Protein AF-A0A839AM78-F1 (afdb_monomer_lite)

Radius of gyration: 18.24 Å; chains: 1; bounding box: 62×21×33 Å

Sequence (69 aa):
MTFEGDEEPAGEAPVATVSCVLLAPVDGLGQRGAVVTLDLDRAADLETAGAARRASLRDLQIAGTQGAS

Organism: NCBI:txid2758565

Secondary structure (DSSP, 8-state):
----------------EEEEEESS-BTTTBSTT-EEEEEHHHHHHHHHTTSEEEPPHHHHHHTT-S---

pLDDT: mean 83.35, std 17.46, range [41.59, 97.38]

Structure (mmCIF, N/CA/C/O backbone):
data_AF-A0A839AM78-F1
#
_entry.id   AF-A0A839AM78-F1
#
loop_
_atom_site.group_PDB
_atom_site.id
_atom_site.type_symbol
_atom_site.label_atom_id
_atom_site.label_alt_id
_atom_site.label_comp_id
_atom_site.labe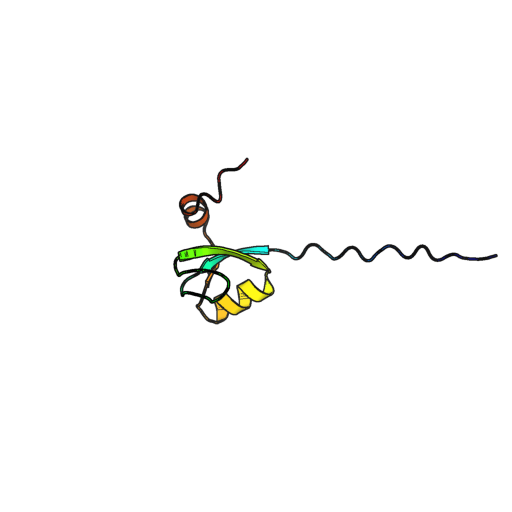l_asym_id
_atom_site.label_entity_id
_atom_site.label_seq_id
_atom_site.pdbx_PDB_ins_code
_atom_site.Cartn_x
_atom_site.Cartn_y
_atom_site.Cartn_z
_atom_site.occupancy
_atom_site.B_iso_or_equiv
_atom_site.auth_seq_id
_atom_site.auth_comp_id
_atom_site.auth_asym_id
_atom_site.auth_atom_id
_atom_site.pdbx_PDB_model_num
ATOM 1 N N . MET A 1 1 ? 52.782 -10.599 -17.333 1.00 49.88 1 MET A N 1
ATOM 2 C CA . MET A 1 1 ? 52.086 -9.649 -16.444 1.00 49.88 1 MET A CA 1
ATOM 3 C C . MET A 1 1 ? 50.610 -9.956 -16.592 1.00 49.88 1 MET A C 1
ATOM 5 O O . MET A 1 1 ? 50.076 -9.726 -17.668 1.00 49.88 1 MET A O 1
ATOM 9 N N . THR A 1 2 ? 50.018 -10.614 -15.599 1.00 50.91 2 THR A N 1
ATOM 10 C CA . THR A 1 2 ? 48.611 -11.037 -15.614 1.00 50.91 2 THR A CA 1
ATOM 11 C C . THR A 1 2 ? 47.807 -9.960 -14.898 1.00 50.91 2 THR A C 1
ATOM 13 O O . THR A 1 2 ? 48.149 -9.614 -13.771 1.00 50.91 2 THR A O 1
ATOM 16 N N . PHE A 1 3 ? 46.803 -9.393 -15.563 1.00 58.66 3 PHE A N 1
ATOM 17 C CA . PHE A 1 3 ? 45.798 -8.550 -14.921 1.00 58.66 3 PHE A CA 1
ATOM 18 C C . PHE A 1 3 ? 44.622 -9.467 -14.586 1.00 58.66 3 PHE A C 1
ATOM 20 O O . PHE A 1 3 ? 43.869 -9.854 -15.476 1.00 58.66 3 PHE A O 1
ATOM 27 N N . GLU A 1 4 ? 44.532 -9.890 -13.327 1.00 57.06 4 GLU A N 1
ATOM 28 C CA . GLU A 1 4 ? 43.314 -10.483 -12.779 1.00 57.06 4 GLU A CA 1
ATOM 29 C C . GLU A 1 4 ? 42.329 -9.330 -12.575 1.00 57.06 4 GLU A C 1
ATOM 31 O O . GLU A 1 4 ? 42.578 -8.416 -11.789 1.00 5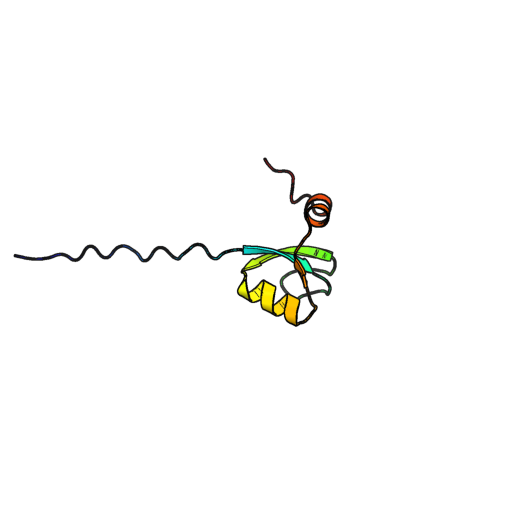7.06 4 GLU A O 1
ATOM 36 N N . GLY A 1 5 ? 41.282 -9.313 -13.400 1.00 57.12 5 GLY A N 1
ATOM 37 C CA . GLY A 1 5 ? 40.172 -8.383 -13.264 1.00 57.12 5 GLY A CA 1
ATOM 38 C C . GLY A 1 5 ? 39.420 -8.704 -11.982 1.00 57.12 5 GLY A C 1
ATOM 39 O O . GLY A 1 5 ? 38.837 -9.778 -11.857 1.00 57.12 5 GLY A O 1
ATOM 40 N N . ASP A 1 6 ? 39.484 -7.771 -11.042 1.00 54.78 6 ASP A N 1
ATOM 41 C CA . ASP A 1 6 ? 38.632 -7.697 -9.864 1.00 54.78 6 ASP A CA 1
ATOM 42 C C . ASP A 1 6 ? 37.204 -7.403 -10.357 1.00 54.78 6 ASP A C 1
ATOM 44 O O . ASP A 1 6 ? 36.848 -6.269 -10.675 1.00 54.78 6 ASP A O 1
ATOM 48 N N . GLU A 1 7 ? 36.426 -8.461 -10.584 1.00 59.03 7 GLU A N 1
ATOM 49 C CA . GLU A 1 7 ? 35.012 -8.360 -10.935 1.00 59.03 7 GLU A CA 1
ATOM 50 C C . GLU A 1 7 ? 34.254 -8.049 -9.637 1.00 59.03 7 GLU A C 1
ATOM 52 O O . GLU A 1 7 ? 33.908 -8.951 -8.872 1.00 59.03 7 GLU A O 1
ATOM 57 N N . GLU A 1 8 ? 34.071 -6.754 -9.343 1.00 64.56 8 GLU A N 1
ATOM 58 C CA . GLU A 1 8 ? 33.177 -6.309 -8.272 1.00 64.56 8 GLU A CA 1
ATOM 59 C C . GLU A 1 8 ? 31.815 -6.990 -8.480 1.00 64.56 8 GLU A C 1
ATOM 61 O O . GLU A 1 8 ? 31.238 -6.868 -9.569 1.00 64.56 8 GLU A O 1
ATOM 66 N N . PRO A 1 9 ? 31.266 -7.715 -7.486 1.00 57.34 9 PRO A N 1
ATOM 67 C CA . PRO A 1 9 ? 29.929 -8.256 -7.630 1.00 57.34 9 PRO A CA 1
ATOM 68 C C . PRO A 1 9 ? 29.003 -7.058 -7.800 1.00 57.34 9 PRO A C 1
ATOM 70 O O . PRO A 1 9 ? 28.953 -6.192 -6.926 1.00 57.34 9 PRO A O 1
ATOM 73 N N . ALA A 1 10 ? 28.312 -6.993 -8.940 1.00 57.06 10 ALA A N 1
ATOM 74 C CA . ALA A 1 10 ? 27.286 -6.000 -9.202 1.00 57.06 10 ALA A CA 1
ATOM 75 C C . ALA A 1 10 ? 26.298 -6.029 -8.031 1.00 57.06 10 ALA A C 1
ATOM 77 O O . ALA A 1 10 ? 25.447 -6.913 -7.938 1.00 57.06 10 ALA A O 1
ATOM 78 N N . GLY A 1 11 ? 26.483 -5.108 -7.085 1.00 57.31 11 GLY A N 1
ATOM 79 C CA . GLY A 1 11 ? 25.607 -4.957 -5.942 1.00 57.31 11 GLY A CA 1
ATOM 80 C C . GLY A 1 11 ? 24.248 -4.595 -6.501 1.00 57.31 11 GLY A C 1
ATOM 81 O O . GLY A 1 11 ? 24.093 -3.516 -7.070 1.00 57.31 11 GLY A O 1
ATOM 82 N N . GLU A 1 12 ? 23.298 -5.523 -6.415 1.00 62.94 12 GLU A N 1
ATOM 83 C CA . GLU A 1 12 ? 21.918 -5.287 -6.811 1.00 62.94 12 GLU A CA 1
ATOM 84 C C . GLU A 1 12 ? 21.460 -4.001 -6.122 1.00 62.94 12 GLU A C 1
ATOM 86 O O . GLU A 1 12 ? 21.435 -3.911 -4.891 1.00 62.94 12 GLU A O 1
ATOM 91 N N . ALA A 1 13 ? 21.238 -2.952 -6.920 1.00 60.91 13 ALA A N 1
ATOM 92 C CA . ALA A 1 13 ? 20.894 -1.649 -6.383 1.00 60.91 13 ALA A CA 1
ATOM 93 C C . ALA A 1 13 ? 19.631 -1.816 -5.526 1.00 60.91 13 ALA A C 1
ATOM 95 O O . ALA A 1 13 ? 18.691 -2.478 -5.975 1.00 60.91 13 ALA A O 1
ATOM 96 N N . PRO A 1 14 ? 19.585 -1.258 -4.302 1.00 63.97 14 PRO A N 1
ATOM 97 C CA . PRO A 1 14 ? 18.432 -1.432 -3.436 1.00 63.97 14 PRO A CA 1
ATOM 98 C C . PRO A 1 14 ? 17.189 -0.923 -4.166 1.00 63.97 14 PRO A C 1
ATOM 100 O O . PRO A 1 14 ? 17.091 0.263 -4.493 1.00 63.97 14 PRO A O 1
ATOM 103 N N . VAL A 1 15 ? 16.254 -1.833 -4.446 1.00 76.94 15 VAL A N 1
ATOM 104 C CA . VAL A 1 15 ? 14.998 -1.496 -5.115 1.00 76.94 15 VAL A CA 1
ATOM 105 C C . VAL A 1 15 ? 14.239 -0.548 -4.195 1.00 76.94 15 VAL A C 1
ATOM 107 O O . VAL A 1 15 ? 13.886 -0.900 -3.068 1.00 76.94 15 VAL A O 1
ATOM 110 N N . ALA A 1 16 ? 14.036 0.688 -4.647 1.00 88.44 16 ALA A N 1
ATOM 111 C CA . ALA A 1 16 ? 13.305 1.677 -3.872 1.00 88.44 16 ALA A CA 1
ATOM 112 C C . ALA A 1 16 ? 11.865 1.192 -3.654 1.00 88.44 16 ALA A C 1
ATOM 114 O O . ALA A 1 16 ? 11.198 0.742 -4.588 1.00 88.44 16 ALA A O 1
ATOM 115 N N . THR A 1 17 ? 11.386 1.289 -2.413 1.00 93.38 17 THR A N 1
ATOM 116 C CA . THR A 1 17 ? 10.037 0.859 -2.033 1.00 93.38 17 THR A CA 1
ATOM 117 C C . THR A 1 17 ? 9.219 2.007 -1.457 1.00 93.38 17 THR A C 1
ATOM 119 O O . THR A 1 17 ? 9.747 3.017 -0.984 1.00 93.38 17 THR A O 1
ATOM 122 N N . VAL A 1 18 ? 7.899 1.862 -1.512 1.00 94.69 18 VAL A N 1
ATOM 123 C CA . VAL A 1 18 ? 6.920 2.806 -0.979 1.00 94.69 18 VAL A CA 1
ATOM 124 C C . VAL A 1 18 ? 5.783 2.053 -0.296 1.00 94.69 18 VAL A C 1
ATOM 126 O O . VAL A 1 18 ? 5.367 0.986 -0.741 1.00 94.69 18 VAL A O 1
ATOM 129 N N . SER A 1 19 ? 5.252 2.625 0.783 1.00 95.88 19 SER A N 1
ATOM 130 C CA . SER A 1 19 ? 4.027 2.129 1.407 1.00 95.88 19 SER A CA 1
ATOM 131 C C . SER A 1 19 ? 2.780 2.688 0.715 1.00 95.88 19 SER A C 1
ATOM 133 O O . SER A 1 19 ? 2.614 3.903 0.571 1.00 95.88 19 SER A O 1
ATOM 135 N N . CYS A 1 20 ? 1.867 1.799 0.344 1.00 96.12 20 CYS A N 1
ATOM 136 C CA . CYS A 1 20 ? 0.604 2.101 -0.318 1.00 96.12 20 CYS A CA 1
ATOM 137 C C . CYS A 1 20 ? -0.576 1.522 0.468 1.00 96.12 20 CYS A C 1
ATOM 139 O O . CYS A 1 20 ? -0.461 0.485 1.114 1.00 96.12 20 CYS A O 1
ATOM 141 N N . VAL A 1 21 ? -1.727 2.187 0.390 1.00 96.94 21 VAL A N 1
ATOM 142 C CA . VAL A 1 21 ? -3.018 1.690 0.875 1.00 96.94 21 VAL A CA 1
ATOM 143 C C . VAL A 1 21 ? -3.762 1.071 -0.298 1.00 96.94 21 VAL A C 1
ATOM 145 O O . VAL A 1 21 ? -3.992 1.746 -1.304 1.00 96.94 21 VAL A O 1
ATOM 148 N N . LEU A 1 22 ? -4.195 -0.178 -0.155 1.00 97.00 22 LEU A N 1
ATOM 149 C CA . LEU A 1 22 ? -5.032 -0.843 -1.149 1.00 97.00 22 LEU A CA 1
ATOM 150 C C . LEU A 1 22 ? -6.454 -0.257 -1.136 1.00 97.00 22 LEU A C 1
ATOM 152 O O . LEU A 1 22 ? -7.108 -0.185 -0.096 1.00 97.00 22 LEU A O 1
ATOM 156 N N . LEU A 1 23 ? -6.960 0.153 -2.294 1.00 96.69 23 LEU A N 1
ATOM 157 C CA . LEU A 1 23 ? -8.320 0.679 -2.479 1.00 96.69 23 LEU A CA 1
ATOM 158 C C . LEU A 1 23 ? -9.322 -0.416 -2.882 1.00 96.69 23 LEU A C 1
ATOM 160 O O . LEU A 1 23 ? -10.532 -0.244 -2.711 1.00 96.69 23 LEU A O 1
ATOM 164 N N . ALA A 1 24 ? -8.814 -1.558 -3.339 1.00 95.81 24 ALA A N 1
ATOM 165 C CA . ALA A 1 24 ? -9.543 -2.778 -3.670 1.00 95.81 24 ALA A CA 1
ATOM 166 C C . ALA A 1 24 ? -8.797 -3.999 -3.093 1.00 95.81 24 ALA A C 1
ATOM 168 O O . ALA A 1 24 ? -7.611 -3.882 -2.784 1.00 95.81 24 ALA A O 1
ATOM 169 N N . PRO A 1 25 ? -9.453 -5.160 -2.905 1.00 96.00 25 PRO A N 1
ATOM 170 C CA . PRO A 1 25 ? -8.723 -6.394 -2.634 1.00 96.00 25 PRO A CA 1
ATOM 171 C C . PRO A 1 25 ? -7.814 -6.721 -3.824 1.00 96.00 25 PRO A C 1
ATOM 173 O O . PRO A 1 25 ? -8.249 -6.648 -4.973 1.00 96.00 25 PRO A O 1
ATOM 176 N N . VAL A 1 26 ? -6.559 -7.068 -3.543 1.00 94.81 26 VAL A N 1
ATOM 177 C CA . VAL A 1 26 ? -5.583 -7.462 -4.563 1.00 94.81 26 VAL A CA 1
ATOM 178 C C . VAL A 1 26 ? -4.979 -8.798 -4.160 1.00 94.81 26 VAL A C 1
ATOM 180 O O . VAL A 1 26 ? -4.386 -8.925 -3.083 1.00 94.81 26 VAL A O 1
ATOM 183 N N . ASP A 1 27 ? -5.133 -9.793 -5.032 1.00 92.88 27 ASP A N 1
ATOM 184 C CA . ASP A 1 27 ? -4.625 -11.140 -4.798 1.00 92.88 27 ASP A CA 1
ATOM 185 C C . ASP A 1 27 ? -3.114 -11.123 -4.547 1.00 92.88 27 ASP A C 1
ATOM 187 O O . ASP A 1 27 ? -2.334 -10.506 -5.275 1.00 92.88 27 ASP A O 1
ATOM 191 N N . GLY A 1 28 ? -2.702 -11.784 -3.466 1.00 92.38 28 GLY A N 1
ATOM 192 C CA . GLY A 1 28 ? -1.304 -11.845 -3.039 1.00 92.38 28 GLY A CA 1
ATOM 193 C C . GLY A 1 28 ? -0.769 -10.595 -2.329 1.00 92.38 28 GLY A C 1
ATOM 194 O O . GLY A 1 28 ? 0.354 -10.648 -1.838 1.00 92.38 28 GLY A O 1
ATOM 195 N N . LEU A 1 29 ? -1.537 -9.502 -2.225 1.00 93.06 29 LEU A N 1
ATOM 196 C CA . LEU A 1 29 ? -1.134 -8.299 -1.478 1.00 93.06 29 LEU A CA 1
ATOM 197 C C . LEU A 1 29 ? -1.983 -8.061 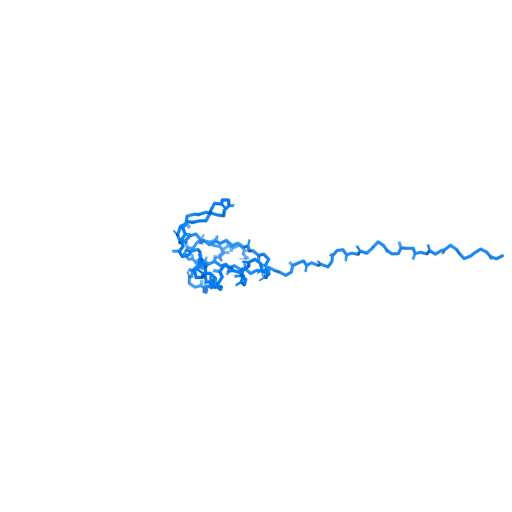-0.230 1.00 93.06 29 LEU A C 1
ATOM 199 O O . LEU A 1 29 ? -1.443 -7.720 0.820 1.00 93.06 29 LEU A O 1
ATOM 203 N N . GLY A 1 30 ? -3.301 -8.242 -0.318 1.00 94.25 30 GLY A N 1
ATOM 204 C CA . GLY A 1 30 ? -4.182 -8.088 0.835 1.00 94.25 30 GLY A CA 1
ATOM 205 C C . GLY A 1 30 ? -5.576 -7.573 0.499 1.00 94.25 30 GLY A C 1
ATOM 206 O O . GLY A 1 30 ? -5.993 -7.485 -0.655 1.00 94.25 30 GLY A O 1
ATOM 207 N N . GLN A 1 31 ? -6.314 -7.245 1.556 1.00 95.75 31 GLN A N 1
ATOM 208 C CA . GLN A 1 31 ? -7.672 -6.713 1.468 1.00 95.75 31 GLN A CA 1
ATOM 209 C C . GLN A 1 31 ? -7.673 -5.195 1.259 1.00 95.75 31 GLN A C 1
ATOM 211 O O . GLN A 1 31 ? -6.694 -4.504 1.545 1.00 95.75 31 GLN A O 1
ATOM 216 N N . ARG A 1 32 ? -8.817 -4.654 0.824 1.00 95.50 32 ARG A N 1
ATOM 217 C CA . ARG A 1 32 ? -9.040 -3.203 0.784 1.00 95.50 32 ARG A CA 1
ATOM 218 C C . ARG A 1 32 ? -8.755 -2.578 2.157 1.00 95.50 32 ARG A C 1
ATOM 220 O O . ARG A 1 32 ? -9.269 -3.037 3.172 1.00 95.50 32 ARG A O 1
ATOM 227 N N . GLY A 1 33 ? -7.992 -1.490 2.162 1.00 93.44 33 GLY A N 1
ATOM 228 C CA . GLY A 1 33 ? -7.568 -0.756 3.352 1.00 93.44 33 GLY A CA 1
ATOM 229 C C . GLY A 1 33 ? -6.259 -1.255 3.962 1.00 93.44 33 GLY A C 1
ATOM 230 O O . GLY A 1 33 ? -5.733 -0.588 4.849 1.00 93.44 33 GLY A O 1
ATOM 231 N N . ALA A 1 34 ? -5.710 -2.380 3.491 1.00 94.69 34 ALA A N 1
ATOM 232 C CA . ALA A 1 34 ? -4.402 -2.843 3.933 1.00 94.69 34 ALA A CA 1
ATOM 233 C C . ALA A 1 34 ? -3.302 -1.872 3.485 1.00 94.69 34 ALA A C 1
ATOM 235 O O . ALA A 1 34 ? -3.332 -1.358 2.363 1.00 94.69 34 ALA A O 1
ATOM 236 N N . VAL A 1 35 ? -2.328 -1.651 4.368 1.00 95.62 35 VAL A N 1
ATOM 237 C CA . VAL A 1 35 ? -1.094 -0.934 4.049 1.00 95.62 35 VAL A CA 1
ATOM 238 C C . VAL A 1 35 ? -0.033 -1.960 3.679 1.00 95.62 35 VAL A C 1
ATOM 240 O O . VAL A 1 35 ? 0.265 -2.852 4.470 1.00 95.62 35 VAL A O 1
ATOM 243 N N . VAL A 1 36 ? 0.528 -1.833 2.482 1.00 95.00 36 VAL A N 1
ATOM 244 C CA . VAL A 1 36 ? 1.539 -2.743 1.934 1.00 95.00 36 VAL A CA 1
ATOM 245 C C . VAL A 1 36 ? 2.747 -1.953 1.454 1.00 95.00 36 VAL A C 1
ATOM 247 O O . VAL A 1 36 ? 2.599 -0.841 0.952 1.00 95.00 36 VAL A O 1
ATOM 250 N N . THR A 1 37 ? 3.942 -2.520 1.596 1.00 95.06 37 THR A N 1
ATOM 251 C CA . THR A 1 37 ? 5.172 -1.948 1.035 1.00 95.06 37 THR A CA 1
ATOM 252 C C . THR A 1 37 ? 5.466 -2.631 -0.294 1.00 95.06 37 THR A C 1
ATOM 254 O O . THR A 1 37 ? 5.526 -3.856 -0.355 1.00 95.06 37 THR A O 1
ATOM 257 N N . LEU A 1 38 ? 5.609 -1.838 -1.351 1.00 93.94 38 LEU A N 1
ATOM 258 C CA . LEU A 1 38 ? 5.787 -2.287 -2.731 1.00 93.94 38 LEU A CA 1
ATOM 259 C C . LEU A 1 38 ? 7.005 -1.602 -3.344 1.00 93.94 38 LEU A C 1
ATOM 261 O O . LEU A 1 38 ? 7.379 -0.513 -2.907 1.00 93.94 38 LEU A O 1
ATOM 265 N N . ASP A 1 39 ? 7.595 -2.205 -4.371 1.00 94.50 39 ASP A N 1
ATOM 266 C CA . ASP A 1 39 ? 8.518 -1.491 -5.253 1.00 94.50 39 ASP A CA 1
ATOM 267 C C . ASP A 1 39 ? 7.808 -0.330 -5.984 1.00 94.50 39 ASP A C 1
ATOM 269 O O . ASP A 1 39 ? 6.574 -0.261 -6.049 1.00 94.50 39 ASP A O 1
ATOM 273 N N . LEU A 1 40 ? 8.592 0.632 -6.477 1.00 94.12 40 LEU A N 1
ATOM 274 C CA . LEU A 1 40 ? 8.051 1.832 -7.120 1.00 94.12 40 LEU A CA 1
ATOM 275 C C . LEU A 1 40 ? 7.245 1.531 -8.390 1.00 94.12 40 LEU A C 1
ATOM 277 O O . LEU A 1 40 ? 6.227 2.191 -8.607 1.00 94.12 40 LEU A O 1
ATOM 281 N N . ASP A 1 41 ? 7.675 0.561 -9.196 1.00 93.88 41 ASP A N 1
ATOM 282 C CA . ASP A 1 41 ? 7.038 0.239 -10.478 1.00 93.88 41 ASP A CA 1
ATOM 283 C C . ASP A 1 41 ? 5.642 -0.345 -10.245 1.00 93.88 41 ASP A C 1
ATOM 285 O O . ASP A 1 41 ? 4.637 0.164 -10.744 1.00 93.88 41 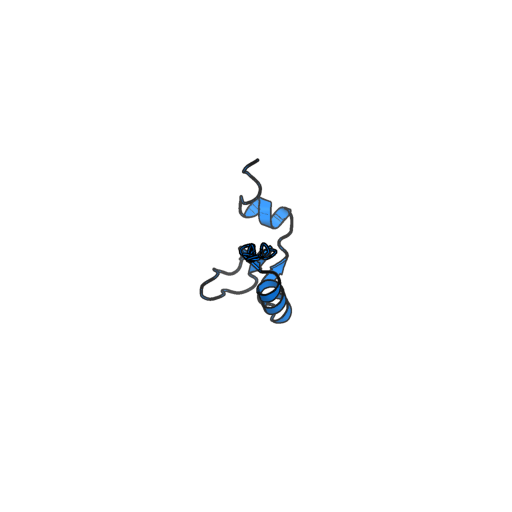ASP A O 1
ATOM 289 N N . ARG A 1 42 ? 5.543 -1.337 -9.361 1.00 94.19 42 ARG A N 1
ATOM 290 C CA . ARG A 1 42 ? 4.282 -1.974 -8.985 1.00 94.19 42 ARG A CA 1
ATOM 291 C C . ARG A 1 42 ? 3.354 -1.026 -8.241 1.00 94.19 42 ARG A C 1
ATOM 293 O O . ARG A 1 42 ? 2.135 -1.117 -8.395 1.00 94.19 42 ARG A O 1
ATOM 300 N N . ALA A 1 43 ? 3.898 -0.114 -7.435 1.00 95.62 43 ALA A N 1
ATOM 301 C CA . ALA A 1 43 ? 3.104 0.945 -6.825 1.00 95.62 43 ALA A CA 1
ATOM 302 C C . ALA A 1 43 ? 2.492 1.870 -7.891 1.00 95.62 43 ALA A C 1
ATOM 304 O O . ALA A 1 43 ? 1.300 2.166 -7.815 1.00 95.62 43 ALA A O 1
ATOM 305 N N . ALA A 1 44 ? 3.269 2.280 -8.899 1.00 95.88 44 ALA A N 1
ATOM 306 C CA . ALA A 1 44 ? 2.790 3.127 -9.990 1.00 95.88 44 ALA A CA 1
ATOM 307 C C . ALA A 1 44 ? 1.711 2.434 -10.839 1.00 95.88 44 ALA A C 1
ATOM 309 O O . ALA A 1 44 ? 0.699 3.058 -11.174 1.00 95.88 44 ALA A O 1
ATOM 310 N N . ASP A 1 45 ? 1.875 1.140 -11.124 1.00 96.12 45 ASP A N 1
ATOM 311 C CA . ASP A 1 45 ? 0.880 0.341 -11.846 1.00 96.12 45 ASP A CA 1
ATOM 312 C C . ASP A 1 45 ? -0.454 0.283 -11.092 1.00 96.12 45 ASP A C 1
ATOM 314 O O . ASP A 1 45 ? -1.522 0.525 -11.664 1.00 96.12 45 ASP A O 1
ATOM 318 N N . LEU A 1 46 ? -0.412 0.013 -9.783 1.00 96.00 46 LEU A N 1
ATOM 319 C CA . LEU A 1 46 ? -1.619 -0.076 -8.958 1.00 96.00 46 LEU A CA 1
ATOM 320 C C . LEU A 1 46 ? -2.290 1.283 -8.738 1.00 96.00 46 LEU A C 1
ATOM 322 O O . LEU A 1 46 ? -3.518 1.339 -8.651 1.00 96.00 46 LEU A O 1
ATOM 326 N N . GLU A 1 47 ? -1.524 2.371 -8.662 1.00 95.94 47 GLU A N 1
ATOM 327 C CA . GLU A 1 47 ? -2.074 3.731 -8.624 1.00 95.94 47 GLU A CA 1
ATOM 328 C C . GLU A 1 47 ? -2.762 4.091 -9.942 1.00 95.94 47 GLU A C 1
ATOM 330 O O . GLU A 1 47 ? -3.889 4.589 -9.930 1.00 95.94 47 GLU A O 1
ATOM 335 N N . THR A 1 48 ? -2.138 3.763 -11.075 1.00 96.69 48 THR A N 1
ATOM 336 C CA . THR A 1 48 ? -2.704 3.991 -12.415 1.00 96.69 48 THR A CA 1
ATOM 337 C C . THR A 1 48 ? -3.9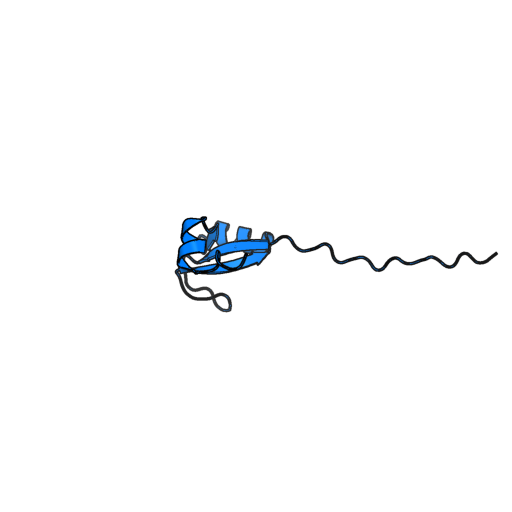92 3.194 -12.621 1.00 96.69 48 THR A C 1
ATOM 339 O O . THR A 1 48 ? -4.961 3.707 -13.179 1.00 96.69 48 THR A O 1
ATOM 342 N N . ALA A 1 49 ? -4.041 1.960 -12.116 1.00 95.88 49 ALA A N 1
ATOM 343 C CA . ALA A 1 49 ? -5.238 1.123 -12.130 1.00 95.88 49 ALA A CA 1
ATOM 344 C C . ALA A 1 49 ? -6.314 1.559 -11.112 1.00 95.88 49 ALA A C 1
ATOM 346 O O . ALA A 1 49 ? -7.404 0.985 -11.092 1.00 95.88 49 ALA A O 1
ATOM 347 N N . GLY A 1 50 ? -6.028 2.533 -10.239 1.00 96.25 50 GLY A N 1
ATOM 348 C CA . GLY A 1 50 ? -6.927 2.960 -9.161 1.00 96.25 50 GLY A CA 1
ATOM 349 C C . GLY A 1 50 ? -7.115 1.916 -8.050 1.00 96.25 50 GLY A C 1
ATOM 350 O O . GLY A 1 50 ? -8.053 2.014 -7.258 1.00 96.25 50 GLY A O 1
ATOM 351 N N . ALA A 1 51 ? -6.240 0.911 -7.986 1.00 96.50 51 ALA A N 1
ATOM 352 C CA . ALA A 1 51 ? -6.284 -0.185 -7.021 1.00 96.50 51 ALA A CA 1
ATOM 353 C C . ALA A 1 51 ? -5.520 0.127 -5.724 1.00 96.50 51 ALA A C 1
ATOM 355 O O . ALA A 1 51 ? -5.762 -0.521 -4.704 1.00 96.50 51 ALA A O 1
ATOM 356 N N . ALA A 1 52 ? -4.635 1.126 -5.729 1.00 97.38 52 ALA A N 1
ATOM 357 C CA . ALA A 1 52 ? -3.911 1.596 -4.552 1.00 97.38 52 ALA A CA 1
ATOM 358 C C . ALA A 1 52 ? -3.704 3.120 -4.576 1.00 97.38 52 ALA A C 1
ATOM 360 O O . ALA A 1 52 ? -3.913 3.777 -5.592 1.00 97.38 52 ALA A O 1
ATOM 361 N N . ARG A 1 53 ? -3.291 3.683 -3.438 1.00 96.69 53 ARG A N 1
ATOM 362 C CA . ARG A 1 53 ? -2.751 5.049 -3.320 1.00 96.69 53 ARG A CA 1
ATOM 363 C C . ARG A 1 53 ? -1.574 5.069 -2.357 1.00 96.69 53 ARG A C 1
ATOM 365 O O . ARG A 1 53 ? -1.541 4.240 -1.447 1.00 96.69 53 ARG A O 1
ATOM 372 N N . ARG A 1 54 ? -0.681 6.056 -2.441 1.00 95.94 54 ARG A N 1
ATOM 373 C CA . ARG A 1 54 ? 0.340 6.263 -1.399 1.00 95.94 54 ARG A CA 1
ATOM 374 C C . ARG A 1 54 ? -0.275 6.370 -0.005 1.00 95.94 54 ARG A C 1
ATOM 376 O O . ARG A 1 54 ? -1.279 7.065 0.214 1.00 95.94 54 ARG A O 1
ATOM 383 N N . ALA A 1 55 ? 0.343 5.667 0.939 1.00 94.75 55 ALA A N 1
ATOM 384 C CA . ALA A 1 55 ? -0.029 5.733 2.339 1.00 94.75 55 ALA A CA 1
ATOM 385 C C . ALA A 1 55 ? 0.362 7.100 2.905 1.00 94.75 55 ALA A C 1
ATOM 387 O O . ALA A 1 55 ? 1.501 7.548 2.783 1.00 94.75 55 ALA A O 1
ATOM 388 N N . SER A 1 56 ? -0.599 7.775 3.527 1.00 93.94 56 SER A N 1
ATOM 389 C CA . SER A 1 56 ? -0.321 8.973 4.312 1.00 93.94 56 SER A CA 1
ATOM 390 C C . SER A 1 56 ? 0.277 8.588 5.666 1.00 93.94 56 SER A C 1
ATOM 392 O O . SER A 1 56 ? 0.132 7.454 6.124 1.00 93.94 56 SER A O 1
ATOM 394 N N . LEU A 1 57 ? 0.868 9.557 6.369 1.00 91.12 57 LEU A N 1
ATOM 395 C CA . LEU A 1 57 ? 1.347 9.349 7.741 1.00 91.12 57 LEU A CA 1
ATOM 396 C C . LEU A 1 57 ? 0.250 8.793 8.661 1.00 91.12 57 LEU A C 1
ATOM 398 O O . LEU A 1 57 ? 0.527 7.926 9.485 1.00 91.12 57 LEU A O 1
ATOM 402 N N . ARG A 1 58 ? -0.999 9.243 8.482 1.00 91.81 58 ARG A N 1
ATOM 403 C CA . ARG A 1 58 ? -2.152 8.757 9.247 1.00 91.81 58 ARG A CA 1
ATOM 404 C C . ARG A 1 58 ? -2.474 7.297 8.935 1.00 91.81 58 ARG A C 1
ATOM 406 O O . ARG A 1 58 ? -2.785 6.548 9.852 1.00 91.81 58 ARG A O 1
ATOM 413 N N . ASP A 1 59 ? -2.386 6.890 7.671 1.00 92.69 59 ASP A N 1
ATOM 414 C CA . ASP A 1 59 ? -2.620 5.494 7.276 1.00 92.69 59 ASP A CA 1
ATOM 415 C C . ASP A 1 59 ? -1.575 4.572 7.920 1.00 92.69 59 ASP A C 1
ATOM 417 O O . ASP A 1 59 ? -1.920 3.528 8.469 1.00 92.69 59 ASP A O 1
ATOM 421 N N . LEU A 1 60 ? -0.311 5.008 7.938 1.00 91.25 60 LEU A N 1
ATOM 422 C CA . LEU A 1 60 ? 0.780 4.273 8.579 1.00 91.25 60 LEU A CA 1
ATOM 423 C C . LEU A 1 60 ? 0.614 4.185 10.107 1.00 91.25 60 LEU A C 1
ATOM 425 O O . LEU A 1 60 ? 0.922 3.162 10.712 1.00 91.25 60 LEU A O 1
ATOM 429 N N . GLN A 1 61 ? 0.105 5.241 10.746 1.00 90.75 61 GLN A N 1
ATOM 430 C CA . GLN A 1 61 ? -0.219 5.223 12.177 1.00 90.75 61 GLN A CA 1
ATOM 431 C C . GLN A 1 61 ? -1.368 4.255 12.486 1.00 90.75 61 GLN A C 1
ATOM 433 O O . GLN A 1 61 ? -1.281 3.491 13.442 1.00 90.75 61 GLN A O 1
ATOM 438 N N . ILE A 1 62 ? -2.429 4.254 11.670 1.00 87.69 62 ILE A N 1
ATOM 439 C CA . ILE A 1 62 ? -3.578 3.347 11.827 1.00 87.69 62 ILE A CA 1
ATOM 440 C C . ILE A 1 62 ? -3.152 1.888 11.652 1.00 87.69 62 ILE A C 1
ATOM 442 O O . ILE A 1 62 ? -3.589 1.029 12.412 1.00 87.69 62 ILE A O 1
ATOM 446 N N . ALA A 1 63 ? -2.287 1.610 10.676 1.00 84.19 63 ALA A N 1
ATOM 447 C CA . ALA A 1 63 ? -1.753 0.272 10.441 1.00 84.19 63 ALA A CA 1
ATOM 448 C C . ALA A 1 63 ? -0.743 -0.182 11.512 1.00 84.19 63 ALA A C 1
ATOM 450 O O . ALA A 1 63 ? -0.289 -1.322 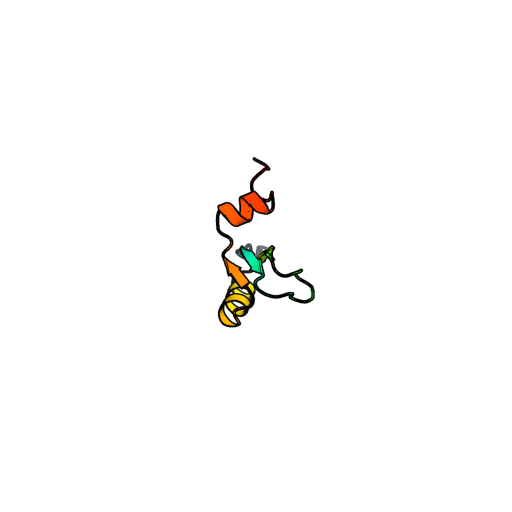11.469 1.00 84.19 63 ALA A O 1
ATOM 451 N N . GLY A 1 64 ? -0.367 0.693 12.453 1.00 79.69 64 GLY A N 1
ATOM 452 C CA . GLY A 1 64 ? 0.670 0.410 13.444 1.00 79.69 64 GLY A CA 1
ATOM 453 C C . GLY A 1 64 ? 2.070 0.268 12.837 1.00 79.69 64 GLY A C 1
ATOM 454 O O . GLY A 1 64 ? 2.968 -0.249 13.491 1.00 79.69 64 GLY A O 1
ATOM 455 N N . THR A 1 65 ? 2.274 0.717 11.595 1.00 67.31 65 THR A N 1
ATOM 456 C CA . THR A 1 65 ? 3.553 0.605 10.879 1.00 67.31 65 THR A CA 1
ATOM 457 C C . THR A 1 65 ? 4.496 1.774 11.170 1.00 67.31 65 THR A C 1
ATOM 459 O O . THR A 1 65 ? 5.673 1.700 10.834 1.00 67.31 65 THR A O 1
ATOM 462 N N . GLN A 1 66 ? 4.019 2.837 11.831 1.00 57.16 66 GLN A N 1
ATOM 463 C CA . GLN A 1 66 ? 4.880 3.808 12.516 1.00 57.16 66 GLN A CA 1
ATOM 464 C C . GLN A 1 66 ? 4.854 3.554 14.023 1.00 57.16 66 GLN A C 1
ATOM 466 O O . GLN A 1 66 ? 3.998 4.074 14.736 1.00 57.16 66 GLN A O 1
ATOM 471 N N . GLY A 1 67 ? 5.785 2.720 14.486 1.00 47.03 67 GLY A N 1
ATOM 472 C CA . GLY A 1 67 ? 5.895 2.335 15.894 1.00 47.03 67 GLY A CA 1
ATOM 473 C C . GLY A 1 67 ? 7.055 1.390 16.216 1.00 47.03 67 GLY A C 1
ATOM 474 O O . GLY A 1 67 ? 6.927 0.578 17.124 1.00 47.03 67 GLY A O 1
ATOM 475 N N . ALA A 1 68 ? 8.167 1.472 15.480 1.00 41.59 68 ALA A N 1
ATOM 476 C CA . ALA A 1 68 ? 9.424 0.813 15.839 1.00 41.59 68 ALA A CA 1
ATOM 477 C C . ALA A 1 68 ? 10.600 1.741 15.505 1.00 41.59 68 ALA A C 1
ATOM 479 O O . ALA A 1 68 ? 11.318 1.566 14.522 1.00 41.59 68 ALA A O 1
ATOM 480 N N . SER A 1 69 ? 10.743 2.799 16.291 1.00 42.91 69 SER A N 1
ATOM 481 C CA . SER A 1 69 ? 11.985 3.556 16.452 1.00 42.91 69 SER A CA 1
ATOM 482 C C . SER A 1 69 ? 12.068 4.009 17.898 1.00 42.91 69 SER A C 1
ATOM 484 O O . SER A 1 69 ? 11.008 4.417 18.426 1.00 42.91 69 SER A O 1
#

Foldseek 3Di:
DDDDDPPDPPDPPPQDKFWKAFCAADPPAGHHLDIGIDGPVVQVVCVVVVGIGGQDPVSCVVNVVPPDD